Protein AF-A0A3C1WD73-F1 (afdb_monomer)

Radius of gyration: 11.68 Å; Cα contacts (8 Å, |Δi|>4): 63; chains: 1; bounding box: 25×26×28 Å

Secondary structure (DSSP, 8-state):
--TT-------TTT-HHHHHHHHHHHHHHHS---SS-EEEE-TTS-EEEEES---HHHHHHHH-

Foldseek 3Di:
DDPPDDDDDDDCVVCVVLVVVLQVVQCVVPVHGDPPKDFDADPVRHTPDIDHDDDPVRVVVVVD

Sequence (64 aa):
LNKHFISIKVDREIRPDVDATYMNVSQLINGSGGWPLNAVILPDGKAFFAGTYFPKPQLLDILS

pLDDT: mean 9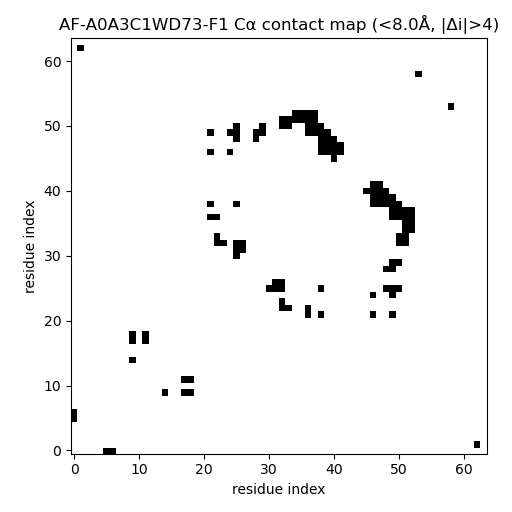2.71, std 4.92, range [67.31, 98.12]

Nearest PDB structures (foldseek):
  3ira-assembly1_A  TM=9.788E-01  e=3.363E-04  Methanosarcina mazei Go1

Mean predicted aligned error: 3.02 Å

Solvent-accessible surface area (backbone atoms only — not comparable to full-atom values): 4145 Å² total; per-residue (Å²): 132,62,98,88,57,88,86,81,89,81,56,50,89,84,36,50,70,61,43,53,55,52,40,52,49,11,27,72,76,65,76,47,66,60,79,60,69,44,72,48,61,48,99,89,67,52,68,85,44,50,43,47,83,64,60,69,69,60,45,50,65,77,71,107

Structure (mmCIF, N/CA/C/O backbone):
data_AF-A0A3C1WD73-F1
#
_entry.id   AF-A0A3C1WD73-F1
#
loop_
_atom_site.group_PDB
_atom_site.id
_atom_site.type_symbol
_atom_site.label_atom_id
_atom_site.label_alt_id
_atom_site.label_comp_id
_atom_site.label_asym_id
_a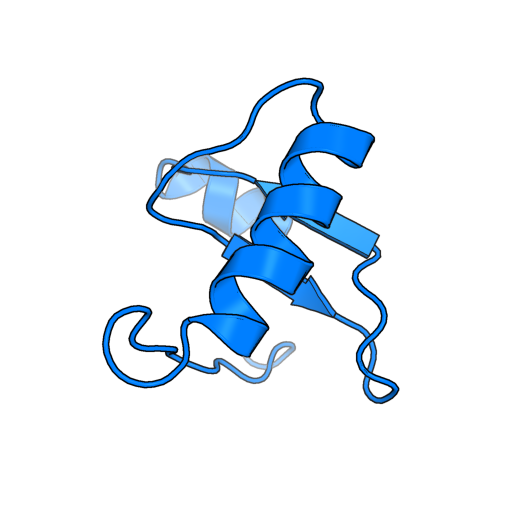tom_site.label_entity_id
_atom_site.label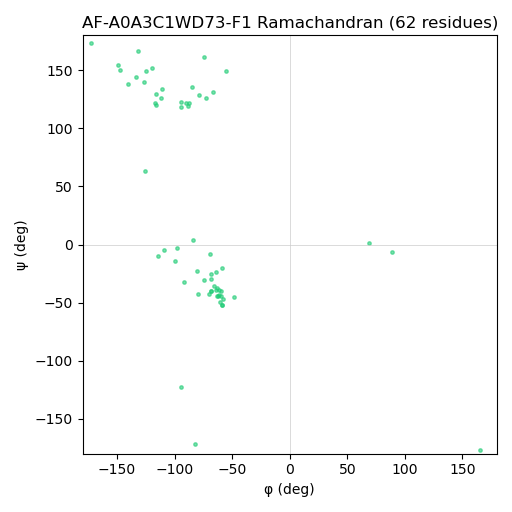_seq_id
_atom_site.pdbx_PDB_ins_code
_atom_site.Cartn_x
_atom_site.Cartn_y
_atom_site.Cartn_z
_atom_site.occupancy
_atom_site.B_iso_or_equiv
_atom_site.auth_seq_id
_atom_site.auth_comp_id
_atom_site.auth_asym_id
_atom_site.auth_atom_id
_atom_site.pdbx_PDB_model_num
ATOM 1 N N . LEU A 1 1 ? -1.348 -8.506 11.341 1.00 67.31 1 LEU A N 1
ATOM 2 C CA . LEU A 1 1 ? -2.604 -8.186 10.627 1.00 67.31 1 LEU A CA 1
ATOM 3 C C . LEU A 1 1 ? -3.646 -9.222 11.036 1.00 67.31 1 LEU A C 1
ATOM 5 O O . LEU A 1 1 ? -3.258 -10.330 11.382 1.00 67.31 1 LEU A O 1
ATOM 9 N N . ASN A 1 2 ? -4.910 -8.823 11.145 1.00 81.31 2 ASN A N 1
ATOM 10 C CA . ASN A 1 2 ? -5.972 -9.581 11.818 1.00 81.31 2 ASN A CA 1
ATOM 11 C C . ASN A 1 2 ? -6.599 -10.677 10.918 1.00 81.31 2 ASN A C 1
ATOM 13 O O . ASN A 1 2 ? -6.118 -10.940 9.821 1.00 81.31 2 ASN A O 1
ATOM 17 N N . LYS A 1 3 ? -7.694 -11.299 11.378 1.00 90.19 3 LYS A N 1
ATOM 18 C CA . LYS A 1 3 ? -8.426 -12.362 10.657 1.00 90.19 3 LYS A CA 1
ATOM 19 C C . LYS A 1 3 ? -9.180 -11.906 9.394 1.00 90.19 3 LYS A C 1
ATOM 21 O O . LYS A 1 3 ? -9.728 -12.753 8.698 1.00 90.19 3 LYS A O 1
AT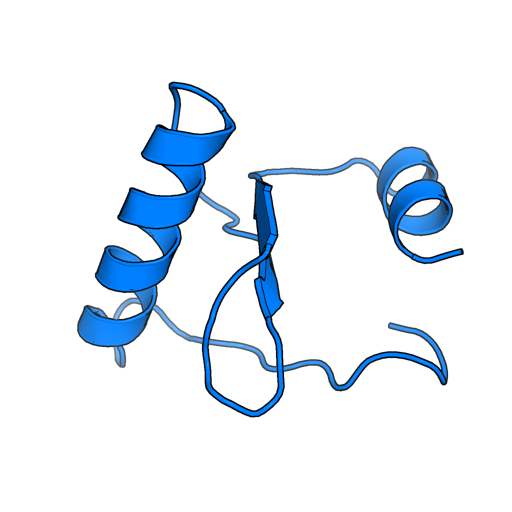OM 26 N N . HIS A 1 4 ? -9.259 -10.601 9.131 1.00 89.94 4 HIS A N 1
ATOM 27 C CA . HIS A 1 4 ? -10.064 -10.019 8.050 1.00 89.94 4 HIS A CA 1
ATOM 28 C C . HIS A 1 4 ? -9.246 -9.663 6.805 1.00 89.94 4 HIS A C 1
ATOM 30 O O . HIS A 1 4 ? -9.825 -9.453 5.744 1.00 89.94 4 HIS A O 1
ATOM 36 N N . PHE A 1 5 ? -7.914 -9.625 6.909 1.00 90.62 5 PHE A N 1
ATOM 37 C CA . PHE A 1 5 ? -7.038 -9.199 5.821 1.00 90.62 5 PHE A CA 1
ATOM 38 C C . PHE A 1 5 ? -5.958 -10.235 5.516 1.00 90.62 5 PHE A C 1
ATOM 40 O O . PHE A 1 5 ? -5.319 -10.780 6.417 1.00 90.62 5 PHE A O 1
ATOM 47 N N . ILE A 1 6 ? -5.683 -10.433 4.226 1.00 93.31 6 ILE A N 1
ATOM 48 C CA . ILE A 1 6 ? -4.518 -11.188 3.758 1.00 93.31 6 ILE A CA 1
ATOM 49 C C . ILE A 1 6 ? -3.350 -10.211 3.634 1.00 93.31 6 ILE A C 1
ATOM 51 O O . ILE A 1 6 ? -3.406 -9.243 2.882 1.00 93.31 6 ILE A O 1
ATOM 55 N N . SER A 1 7 ? -2.285 -10.454 4.398 1.00 93.62 7 SER A N 1
ATOM 56 C CA . SER A 1 7 ? -1.100 -9.590 4.391 1.00 93.62 7 SER A CA 1
ATOM 57 C C . SER A 1 7 ? -0.133 -10.018 3.306 1.00 93.62 7 SER A C 1
ATOM 59 O O . SER A 1 7 ? 0.363 -11.142 3.342 1.00 93.62 7 SER A O 1
ATOM 61 N N . ILE A 1 8 ? 0.185 -9.109 2.391 1.00 94.31 8 ILE A N 1
ATOM 62 C CA . ILE A 1 8 ? 1.171 -9.341 1.337 1.00 94.31 8 ILE A CA 1
ATOM 63 C C . ILE A 1 8 ? 2.318 -8.360 1.552 1.00 94.31 8 ILE A C 1
ATOM 65 O O . ILE A 1 8 ? 2.113 -7.146 1.560 1.00 94.31 8 ILE A O 1
ATOM 69 N N . LYS A 1 9 ? 3.531 -8.883 1.759 1.00 94.88 9 LYS A N 1
ATOM 70 C CA . LYS A 1 9 ? 4.738 -8.060 1.851 1.00 94.88 9 LYS A CA 1
ATOM 71 C C . LYS A 1 9 ? 5.395 -8.008 0.480 1.00 94.88 9 LYS A C 1
ATOM 73 O O . LYS A 1 9 ? 5.714 -9.046 -0.089 1.00 94.88 9 LYS A O 1
ATOM 78 N N . VAL A 1 10 ? 5.568 -6.799 -0.035 1.00 96.25 10 VAL A N 1
ATOM 79 C CA . VAL A 1 10 ? 6.178 -6.556 -1.341 1.00 96.25 10 VAL A CA 1
ATOM 80 C C . VAL A 1 10 ? 7.527 -5.889 -1.128 1.00 96.25 10 VAL A C 1
ATOM 82 O O . VAL A 1 10 ? 7.641 -4.953 -0.333 1.00 96.25 10 VAL A O 1
ATOM 85 N N . ASP A 1 11 ? 8.532 -6.392 -1.834 1.00 96.62 11 ASP A N 1
ATOM 86 C CA . ASP A 1 11 ? 9.833 -5.750 -1.963 1.00 96.62 11 ASP A CA 1
ATOM 87 C C . ASP A 1 11 ? 9.846 -4.908 -3.245 1.00 96.62 11 ASP A C 1
ATOM 89 O O . ASP A 1 11 ? 9.667 -5.439 -4.344 1.00 96.62 11 ASP A O 1
ATOM 93 N N . ARG A 1 12 ? 10.035 -3.593 -3.099 1.00 96.19 12 ARG A N 1
ATOM 94 C CA . ARG A 1 12 ? 10.014 -2.634 -4.214 1.00 96.19 12 ARG A CA 1
ATOM 95 C C . ARG A 1 12 ? 11.197 -2.789 -5.167 1.00 96.19 12 ARG A C 1
ATOM 97 O O . ARG A 1 12 ? 11.080 -2.404 -6.322 1.00 96.19 12 ARG A O 1
ATOM 104 N N . GLU A 1 13 ? 12.322 -3.328 -4.700 1.00 97.12 13 GLU A N 1
ATOM 105 C CA . GLU A 1 13 ? 13.505 -3.515 -5.548 1.00 97.12 13 GLU A CA 1
ATOM 106 C C . GLU A 1 13 ? 13.300 -4.690 -6.509 1.00 97.12 13 GLU A C 1
ATOM 108 O O . GLU A 1 13 ? 13.783 -4.669 -7.638 1.00 97.12 13 GLU A O 1
ATOM 113 N N . ILE A 1 14 ? 12.511 -5.683 -6.086 1.00 98.12 14 ILE A N 1
ATOM 114 C CA . ILE A 1 14 ? 12.178 -6.868 -6.885 1.00 98.12 14 ILE A CA 1
ATOM 115 C C . ILE A 1 14 ? 10.894 -6.667 -7.697 1.00 98.12 14 ILE A C 1
ATOM 117 O O . ILE A 1 14 ? 10.764 -7.214 -8.791 1.00 98.12 14 ILE A O 1
ATOM 121 N N . ARG A 1 15 ? 9.935 -5.891 -7.176 1.00 97.31 15 ARG A N 1
ATOM 122 C CA . ARG A 1 15 ? 8.639 -5.601 -7.814 1.00 97.31 15 ARG A CA 1
ATOM 123 C C . ARG A 1 15 ? 8.379 -4.094 -7.946 1.00 97.31 15 ARG A C 1
ATOM 125 O O . ARG A 1 15 ? 7.410 -3.588 -7.367 1.00 97.31 15 ARG A O 1
ATOM 132 N N . PRO A 1 16 ? 9.206 -3.364 -8.720 1.00 97.44 16 PRO A N 1
ATOM 133 C CA . PRO A 1 16 ? 9.010 -1.930 -8.946 1.00 97.44 16 PRO A CA 1
ATOM 134 C C . PRO A 1 16 ? 7.705 -1.626 -9.698 1.00 97.44 16 PRO A C 1
ATOM 136 O O . PRO A 1 16 ? 7.147 -0.542 -9.563 1.00 97.44 16 PRO A O 1
ATOM 139 N N . ASP A 1 17 ? 7.183 -2.593 -10.457 1.00 97.31 17 ASP A N 1
ATOM 140 C CA . ASP A 1 17 ? 5.893 -2.522 -11.148 1.00 97.31 17 ASP A CA 1
ATOM 141 C C . ASP A 1 17 ? 4.712 -2.404 -10.167 1.00 97.31 17 ASP A C 1
ATOM 143 O O . ASP A 1 17 ? 3.819 -1.568 -10.337 1.00 97.31 17 ASP A O 1
ATOM 147 N N . VAL A 1 18 ? 4.734 -3.211 -9.104 1.00 96.19 18 VAL A N 1
ATOM 148 C CA . VAL A 1 18 ? 3.711 -3.201 -8.050 1.00 96.19 18 VAL A CA 1
ATOM 149 C C . VAL A 1 18 ? 3.818 -1.925 -7.220 1.00 96.19 18 VAL A C 1
ATOM 151 O O . VAL A 1 18 ? 2.805 -1.289 -6.928 1.00 96.19 18 VAL A O 1
ATOM 154 N N . ASP A 1 19 ? 5.046 -1.531 -6.880 1.00 97.25 19 ASP A N 1
ATOM 155 C CA . ASP A 1 19 ? 5.326 -0.304 -6.137 1.00 97.25 19 ASP A CA 1
ATOM 156 C C . ASP A 1 19 ? 4.814 0.939 -6.876 1.00 97.25 19 ASP A C 1
ATOM 158 O O . ASP A 1 19 ? 4.010 1.688 -6.324 1.00 97.25 19 ASP A O 1
ATOM 162 N N . ALA A 1 20 ? 5.181 1.112 -8.151 1.00 96.75 20 ALA A N 1
ATOM 163 C CA . ALA A 1 20 ? 4.752 2.252 -8.959 1.00 96.75 20 ALA A CA 1
ATOM 164 C C . ALA A 1 20 ? 3.223 2.328 -9.092 1.00 96.75 20 ALA A C 1
ATOM 166 O O . ALA A 1 20 ? 2.638 3.408 -8.984 1.00 96.75 20 ALA A O 1
ATOM 167 N N . THR A 1 21 ? 2.564 1.179 -9.269 1.00 96.06 21 THR A N 1
ATOM 168 C CA . THR A 1 21 ? 1.101 1.103 -9.370 1.00 96.06 21 THR A CA 1
ATOM 169 C C . THR A 1 21 ? 0.430 1.667 -8.118 1.00 96.06 21 THR A C 1
ATOM 171 O O . THR A 1 21 ? -0.412 2.561 -8.214 1.00 96.06 21 THR A O 1
ATOM 174 N N . TYR A 1 22 ? 0.820 1.199 -6.931 1.00 96.88 22 TYR A N 1
ATOM 175 C CA . TYR A 1 22 ? 0.187 1.640 -5.686 1.00 96.88 22 TYR A CA 1
ATOM 176 C C . TYR A 1 22 ? 0.711 2.991 -5.182 1.00 96.88 22 TYR A C 1
ATOM 178 O O . TYR A 1 22 ? -0.010 3.699 -4.478 1.00 96.88 22 TYR A O 1
ATOM 186 N N . MET A 1 23 ? 1.915 3.402 -5.584 1.00 96.88 23 MET A N 1
ATOM 187 C CA . MET A 1 23 ? 2.422 4.755 -5.361 1.00 96.88 23 MET A CA 1
ATOM 188 C C . MET A 1 23 ? 1.548 5.783 -6.087 1.00 96.88 23 MET A C 1
ATOM 190 O O . MET A 1 23 ? 1.152 6.782 -5.485 1.00 96.88 23 MET A O 1
ATOM 194 N N . ASN A 1 24 ? 1.180 5.508 -7.342 1.00 95.50 24 ASN A N 1
ATOM 195 C CA . ASN A 1 24 ? 0.257 6.351 -8.102 1.00 95.50 24 ASN A CA 1
ATOM 196 C C . ASN A 1 24 ? -1.113 6.428 -7.423 1.00 95.50 24 ASN A C 1
ATOM 198 O O . ASN A 1 24 ? -1.660 7.516 -7.272 1.00 95.50 24 ASN A O 1
ATOM 202 N N . VAL A 1 25 ? -1.645 5.297 -6.946 1.00 95.06 25 VAL A N 1
ATOM 203 C CA . VAL A 1 25 ? -2.896 5.283 -6.167 1.00 95.06 25 VAL A CA 1
ATOM 204 C C . VAL A 1 25 ? -2.781 6.168 -4.924 1.00 95.06 25 VAL A C 1
ATOM 206 O O . VAL A 1 25 ? -3.674 6.969 -4.668 1.00 95.06 25 VAL A O 1
ATOM 209 N N . SER A 1 26 ? -1.688 6.060 -4.163 1.00 95.31 26 SER A N 1
ATOM 210 C CA . SER A 1 26 ? -1.475 6.877 -2.962 1.00 95.31 26 SER A CA 1
ATOM 211 C C . SER A 1 26 ? -1.466 8.370 -3.281 1.00 95.31 26 SER A C 1
ATOM 213 O O . SER A 1 26 ? -2.153 9.141 -2.614 1.00 95.31 26 SER A O 1
ATOM 215 N N . GLN A 1 27 ? -0.782 8.770 -4.356 1.00 95.12 27 GLN A N 1
ATOM 216 C CA . GLN A 1 27 ? -0.774 10.160 -4.815 1.00 95.12 27 GLN A CA 1
ATOM 217 C C . GLN A 1 27 ? -2.160 10.633 -5.269 1.00 95.12 27 GLN A C 1
ATOM 219 O O . GLN A 1 27 ? -2.536 11.762 -4.970 1.00 95.12 27 GLN A O 1
ATOM 224 N N . LEU A 1 28 ? -2.938 9.781 -5.944 1.00 93.69 28 LEU A N 1
ATOM 225 C CA . LEU A 1 28 ? -4.293 10.116 -6.390 1.00 93.69 28 LEU A CA 1
ATOM 226 C C . LEU A 1 28 ? -5.277 10.269 -5.222 1.00 93.69 28 LEU A C 1
ATOM 228 O O . LEU A 1 28 ? -6.114 11.166 -5.255 1.00 93.69 28 LEU A O 1
ATOM 232 N N . ILE A 1 29 ? -5.184 9.411 -4.201 1.00 90.44 29 ILE A N 1
ATOM 233 C CA . ILE A 1 29 ? -6.092 9.432 -3.042 1.00 90.44 29 ILE A CA 1
ATOM 234 C C . ILE A 1 29 ? -5.694 10.529 -2.045 1.00 90.44 29 ILE A C 1
ATOM 236 O O . ILE A 1 29 ? -6.559 11.241 -1.541 1.00 90.44 29 ILE A O 1
ATOM 240 N N . ASN A 1 30 ? -4.397 10.684 -1.763 1.00 89.88 30 ASN A N 1
ATOM 241 C CA . ASN A 1 30 ? -3.903 11.525 -0.665 1.00 89.88 30 ASN A CA 1
ATOM 242 C C . ASN A 1 30 ? -3.211 12.818 -1.122 1.00 89.88 30 ASN A C 1
ATOM 244 O O . ASN A 1 30 ? -2.745 13.587 -0.281 1.00 89.88 30 ASN A O 1
ATOM 248 N N . GLY A 1 31 ? -3.032 13.032 -2.430 1.00 91.88 31 GLY A N 1
ATOM 249 C CA . GLY A 1 31 ? -2.236 14.139 -2.980 1.00 91.88 31 GLY A CA 1
ATOM 250 C C . GLY A 1 31 ? -0.727 14.022 -2.723 1.00 91.88 31 GLY A C 1
ATOM 251 O O . GLY A 1 31 ? 0.041 14.904 -3.100 1.00 91.88 31 GLY A O 1
ATOM 252 N N . SER A 1 32 ? -0.283 12.950 -2.067 1.00 91.88 32 SER A N 1
ATOM 253 C CA . SER A 1 32 ? 1.111 12.697 -1.717 1.00 91.88 32 SER A CA 1
ATOM 254 C C . SER A 1 32 ? 1.393 11.197 -1.697 1.00 91.88 32 SER A C 1
ATOM 256 O O . SER A 1 32 ? 0.495 10.379 -1.511 1.00 91.88 32 SER A O 1
ATOM 258 N N . GLY A 1 33 ? 2.652 10.833 -1.920 1.00 93.69 33 GLY A N 1
ATOM 259 C CA . GLY A 1 33 ? 3.114 9.451 -1.914 1.00 93.69 33 GLY A CA 1
ATOM 260 C C . GLY A 1 33 ? 4.374 9.295 -1.073 1.00 93.69 33 GLY A C 1
ATOM 261 O O . GLY A 1 33 ? 5.012 10.276 -0.693 1.00 93.69 33 GLY A O 1
ATOM 262 N N . GLY A 1 34 ? 4.736 8.053 -0.769 1.00 95.12 34 GLY A N 1
ATOM 263 C CA . GLY A 1 34 ? 5.953 7.755 -0.027 1.00 95.12 34 GLY A CA 1
ATOM 264 C C . GLY A 1 34 ? 5.988 6.333 0.510 1.00 95.12 34 GLY A C 1
ATOM 265 O O . GLY A 1 34 ? 5.077 5.537 0.283 1.00 95.12 34 GLY A O 1
ATOM 266 N N . TRP A 1 35 ? 7.053 6.038 1.249 1.00 95.88 35 TRP A N 1
ATOM 267 C CA . TRP A 1 35 ? 7.272 4.750 1.898 1.00 95.88 35 TRP A CA 1
ATOM 268 C C . TRP A 1 35 ? 7.371 4.923 3.421 1.00 95.88 35 TRP A C 1
ATOM 270 O O . TRP A 1 35 ? 7.827 5.974 3.873 1.00 95.88 35 TRP A O 1
ATOM 280 N N . PRO A 1 36 ? 7.001 3.911 4.227 1.00 94.44 36 PRO A N 1
ATOM 281 C CA . PRO A 1 36 ? 6.441 2.618 3.825 1.00 94.44 36 PRO A CA 1
ATOM 282 C C . PRO A 1 36 ? 5.053 2.775 3.198 1.00 94.44 36 PRO A C 1
ATOM 284 O O . PRO A 1 36 ? 4.210 3.467 3.753 1.00 94.44 36 PRO A O 1
ATOM 287 N N . LEU A 1 37 ? 4.837 2.147 2.042 1.00 96.19 37 LEU A N 1
ATOM 288 C CA . LEU A 1 37 ? 3.579 2.220 1.305 1.00 96.19 37 LEU A CA 1
A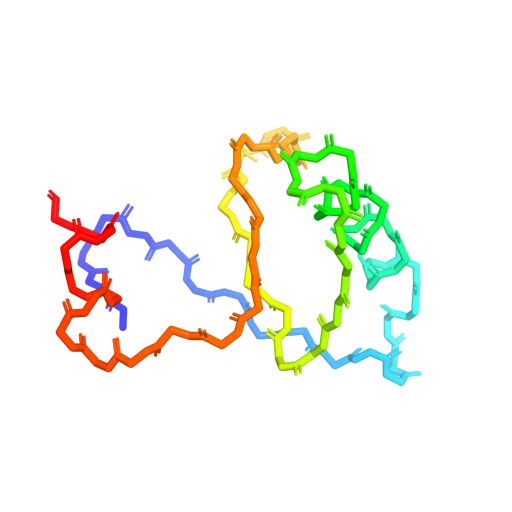TOM 289 C C . LEU A 1 37 ? 2.653 1.093 1.771 1.00 96.19 37 LEU A C 1
ATOM 291 O O . LEU A 1 37 ? 3.011 -0.083 1.693 1.00 96.19 37 LEU A O 1
AT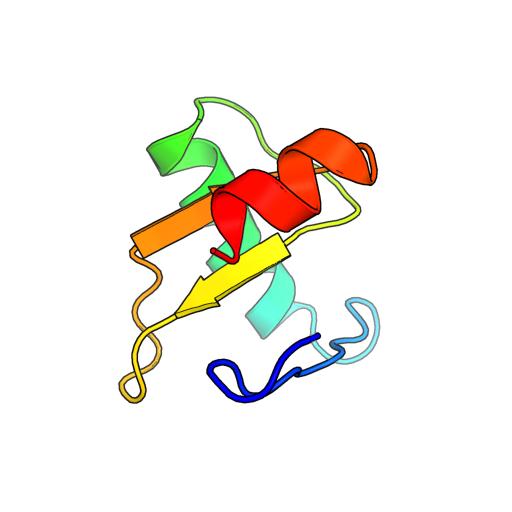OM 295 N N . ASN A 1 38 ? 1.472 1.456 2.256 1.00 94.75 38 ASN A N 1
ATOM 296 C CA . ASN A 1 38 ? 0.419 0.535 2.660 1.00 94.75 38 ASN A CA 1
ATOM 297 C C . ASN A 1 38 ? -0.793 0.752 1.753 1.00 94.75 38 ASN A C 1
ATOM 299 O O . ASN A 1 38 ? -1.250 1.881 1.604 1.00 94.75 38 ASN A O 1
ATOM 303 N N . ALA A 1 39 ? -1.327 -0.318 1.170 1.00 94.44 39 ALA A N 1
ATOM 304 C CA . ALA A 1 39 ? -2.528 -0.272 0.345 1.00 94.44 39 ALA A CA 1
ATOM 305 C C . ALA A 1 39 ? -3.485 -1.400 0.736 1.00 94.44 39 ALA A C 1
ATOM 307 O O . ALA A 1 39 ? -3.044 -2.501 1.072 1.00 94.44 39 ALA A O 1
ATOM 308 N N . VAL A 1 40 ? -4.788 -1.124 0.676 1.00 93.81 40 VAL A N 1
ATOM 309 C CA . VAL A 1 40 ? -5.834 -2.145 0.795 1.00 93.81 40 VAL A CA 1
ATOM 310 C C . VAL A 1 40 ? -6.517 -2.277 -0.556 1.00 93.81 40 VAL A C 1
ATOM 312 O O . VAL A 1 40 ? -6.950 -1.289 -1.161 1.00 93.81 40 VAL A O 1
ATOM 315 N N . ILE A 1 41 ? -6.558 -3.516 -1.036 1.00 94.88 41 ILE A N 1
ATOM 316 C CA . ILE A 1 41 ? -6.967 -3.852 -2.393 1.00 94.88 41 ILE A CA 1
ATOM 317 C C . ILE A 1 41 ? -8.094 -4.873 -2.379 1.00 94.88 41 ILE A C 1
ATOM 319 O O . ILE A 1 41 ? -8.187 -5.717 -1.486 1.00 94.88 41 ILE A O 1
ATOM 323 N N . LEU A 1 42 ? -8.940 -4.796 -3.396 1.00 94.94 42 LEU A N 1
ATOM 324 C CA . LEU A 1 42 ? -9.903 -5.833 -3.718 1.00 94.94 42 LEU A CA 1
ATOM 325 C C . LEU A 1 42 ? -9.192 -7.032 -4.371 1.00 94.94 42 LEU A C 1
ATOM 327 O O . LEU A 1 42 ? -8.087 -6.879 -4.903 1.00 94.94 42 LEU A O 1
ATOM 331 N N . PRO A 1 43 ? -9.820 -8.224 -4.394 1.00 94.88 43 PRO A N 1
ATOM 332 C CA . PRO A 1 43 ? -9.242 -9.406 -5.038 1.00 94.88 43 PRO A CA 1
ATOM 333 C C . PRO A 1 43 ? -8.939 -9.242 -6.536 1.00 94.88 43 PRO A C 1
ATOM 335 O O . PRO A 1 43 ? -8.126 -9.988 -7.072 1.00 94.88 43 PRO A O 1
ATOM 338 N N . ASP A 1 44 ? -9.565 -8.271 -7.210 1.00 94.94 44 ASP A N 1
ATOM 339 C CA . ASP A 1 44 ? -9.299 -7.925 -8.614 1.00 94.94 44 ASP A CA 1
ATOM 340 C C . ASP A 1 44 ? -8.103 -6.966 -8.795 1.00 94.94 44 ASP A C 1
ATOM 342 O O . ASP A 1 44 ? -7.814 -6.535 -9.910 1.00 94.94 44 ASP A O 1
ATOM 346 N N . GLY A 1 45 ? -7.402 -6.626 -7.707 1.00 91.62 45 GLY A N 1
ATOM 347 C CA . GLY A 1 45 ? -6.202 -5.790 -7.702 1.00 91.62 45 GLY A CA 1
ATOM 348 C C . GLY A 1 45 ? -6.466 -4.290 -7.565 1.00 91.62 45 GLY A C 1
ATOM 349 O O . GLY A 1 45 ? -5.511 -3.528 -7.381 1.00 91.62 45 GLY A O 1
ATOM 350 N N . LYS A 1 46 ? -7.731 -3.845 -7.601 1.00 93.56 46 LYS A N 1
ATOM 351 C CA . LYS A 1 46 ? -8.074 -2.425 -7.443 1.00 93.56 46 LYS A CA 1
ATOM 352 C C . LYS A 1 46 ? -7.892 -1.984 -5.998 1.00 93.56 46 LYS A C 1
ATOM 354 O O . LYS A 1 46 ? -8.467 -2.567 -5.081 1.00 93.56 46 LYS A O 1
ATOM 359 N N . ALA A 1 47 ? -7.124 -0.922 -5.802 1.00 93.88 47 ALA A N 1
ATOM 360 C CA . ALA A 1 47 ? -6.958 -0.298 -4.499 1.00 93.88 47 ALA A CA 1
ATOM 361 C C . ALA A 1 47 ? -8.081 0.704 -4.223 1.00 93.88 47 ALA A C 1
ATOM 363 O O . ALA A 1 47 ? -8.419 1.514 -5.084 1.00 93.88 47 ALA A O 1
ATOM 364 N N . PHE A 1 48 ? -8.621 0.667 -3.007 1.00 90.88 48 PHE A N 1
ATOM 365 C CA . PHE A 1 48 ? -9.575 1.668 -2.507 1.00 90.88 48 PHE A CA 1
ATOM 366 C C . PHE A 1 48 ? -9.009 2.478 -1.335 1.00 90.88 48 PHE A C 1
ATOM 368 O O . PHE A 1 48 ? -9.592 3.476 -0.926 1.00 90.88 48 PHE A O 1
ATOM 375 N N . PHE A 1 49 ? -7.866 2.052 -0.801 1.00 92.38 49 PHE A N 1
ATOM 376 C CA . PHE A 1 49 ? -7.127 2.750 0.235 1.00 92.38 49 PHE A CA 1
ATOM 377 C C . PHE A 1 49 ? -5.637 2.642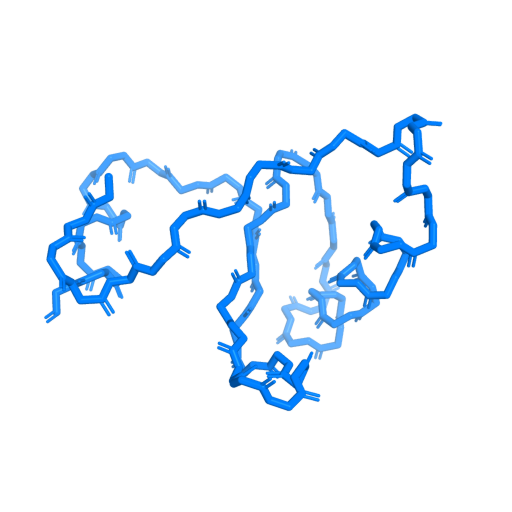 -0.065 1.00 92.38 49 PHE A C 1
ATOM 379 O O . PHE A 1 49 ? -5.142 1.569 -0.420 1.00 92.38 49 PHE A O 1
ATOM 386 N N . ALA A 1 50 ? -4.919 3.739 0.127 1.00 94.50 50 ALA A N 1
ATOM 387 C CA . ALA A 1 50 ? -3.469 3.771 0.112 1.00 94.50 50 ALA A CA 1
ATOM 388 C C . ALA A 1 50 ? -2.990 4.843 1.088 1.00 94.50 50 ALA A C 1
ATOM 390 O O . ALA A 1 50 ? -3.679 5.836 1.300 1.00 94.50 50 ALA A O 1
ATOM 391 N N . GLY A 1 51 ? -1.821 4.655 1.682 1.00 92.88 51 GLY A N 1
ATOM 392 C CA . GLY A 1 51 ? -1.219 5.624 2.586 1.00 92.88 51 GLY A CA 1
ATOM 393 C C . GLY A 1 51 ? 0.194 5.231 2.979 1.00 92.88 51 GLY A C 1
ATOM 394 O O . GLY A 1 51 ? 0.682 4.159 2.618 1.00 92.88 51 GLY A O 1
ATOM 395 N N . THR A 1 52 ? 0.872 6.125 3.689 1.00 93.56 52 THR A N 1
ATOM 396 C CA . THR A 1 52 ? 2.273 5.934 4.063 1.00 93.56 52 THR A CA 1
ATOM 397 C C . THR A 1 52 ? 2.388 5.319 5.461 1.00 93.56 52 THR A C 1
ATOM 399 O O . THR A 1 52 ? 1.862 4.234 5.718 1.00 93.56 52 THR A O 1
ATOM 402 N N . TYR A 1 53 ? 3.087 5.982 6.380 1.00 92.44 53 TYR A N 1
ATOM 403 C CA . TYR A 1 53 ? 3.297 5.494 7.732 1.00 92.44 53 TYR A CA 1
ATOM 404 C C . TYR A 1 53 ? 2.070 5.740 8.616 1.00 92.44 53 TYR A C 1
ATOM 406 O O . TYR A 1 53 ? 1.615 6.872 8.755 1.00 92.44 53 TYR A O 1
ATOM 414 N N . PHE A 1 54 ? 1.607 4.682 9.283 1.00 90.25 54 PHE A N 1
ATOM 415 C CA . PHE A 1 54 ? 0.552 4.743 10.291 1.00 90.25 54 PHE A CA 1
ATOM 416 C C . PHE A 1 54 ? 1.102 4.304 11.656 1.00 90.25 54 PHE A C 1
ATOM 418 O O . PHE A 1 54 ? 1.580 3.171 11.787 1.00 90.25 54 PHE A O 1
ATOM 425 N N . PRO A 1 55 ? 1.022 5.151 12.698 1.00 93.69 55 PRO A N 1
ATOM 426 C CA . PRO A 1 55 ? 1.242 4.736 14.077 1.00 93.69 55 PRO A CA 1
ATOM 427 C C . PRO A 1 55 ? 0.314 3.581 14.473 1.00 93.69 55 PRO A C 1
ATOM 429 O O . PRO A 1 55 ? -0.824 3.500 14.014 1.00 93.69 55 PRO A O 1
ATOM 432 N N . LYS A 1 56 ? 0.768 2.716 15.388 1.00 91.00 56 LYS A N 1
ATOM 433 C CA . LYS A 1 56 ? 0.031 1.509 15.808 1.00 91.00 56 LYS A CA 1
ATOM 434 C C . LYS A 1 56 ? -1.448 1.754 16.168 1.00 91.00 56 LYS A C 1
ATOM 436 O O . LYS A 1 56 ? -2.255 0.953 15.709 1.00 91.00 56 LYS A O 1
ATOM 441 N N . PRO A 1 57 ? -1.829 2.791 16.943 1.00 92.19 57 PRO A N 1
ATOM 442 C CA . PRO A 1 57 ? -3.240 3.035 17.251 1.00 92.19 57 PRO A CA 1
ATOM 443 C C . PRO A 1 57 ? -4.068 3.299 15.989 1.00 92.19 57 PRO A C 1
ATOM 445 O O . PRO A 1 57 ? -5.032 2.590 15.739 1.00 92.19 57 PRO A O 1
ATOM 448 N N . GLN A 1 58 ? -3.602 4.208 15.128 1.00 90.12 58 GLN A N 1
ATOM 449 C CA . GLN A 1 58 ? -4.280 4.542 13.872 1.00 90.12 58 GLN A CA 1
ATOM 450 C C . GLN A 1 58 ? -4.384 3.333 12.939 1.00 90.12 58 GLN A C 1
ATOM 452 O O . GLN A 1 58 ? -5.407 3.125 12.300 1.00 90.12 58 GLN A O 1
ATOM 457 N N . LEU A 1 59 ? -3.334 2.508 12.874 1.00 88.38 59 LEU A N 1
ATOM 458 C CA . LEU A 1 59 ? -3.362 1.291 12.072 1.00 88.38 59 LEU A CA 1
ATOM 459 C C . LEU A 1 59 ? -4.424 0.302 12.572 1.00 88.38 59 LEU A C 1
ATOM 461 O O . LEU A 1 59 ? -5.045 -0.372 11.760 1.00 88.38 59 LEU A O 1
ATOM 465 N N . LEU A 1 60 ? -4.625 0.186 13.886 1.00 87.81 60 LEU A N 1
ATOM 466 C CA . LEU A 1 60 ? -5.667 -0.682 14.435 1.00 87.81 60 LEU A CA 1
ATOM 467 C C . LEU A 1 60 ? -7.065 -0.151 14.112 1.00 87.81 60 LEU A C 1
ATOM 469 O O . LEU A 1 60 ? -7.907 -0.958 13.736 1.00 87.81 60 LEU A O 1
ATOM 473 N N . ASP A 1 61 ? -7.267 1.166 14.174 1.00 87.50 61 ASP A N 1
ATOM 474 C CA . ASP A 1 61 ? -8.542 1.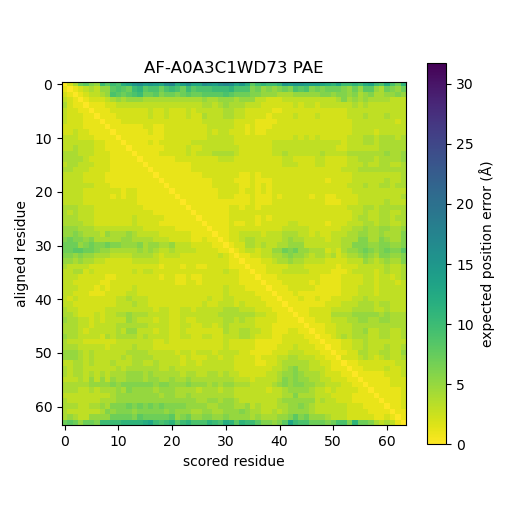809 13.830 1.00 87.50 61 ASP A CA 1
ATOM 475 C C . ASP A 1 61 ? -8.884 1.653 12.336 1.00 87.50 61 ASP A C 1
ATOM 477 O O . ASP A 1 61 ? -10.036 1.460 11.968 1.00 87.50 61 ASP A O 1
ATOM 481 N N . ILE A 1 62 ? -7.883 1.687 11.449 1.00 84.25 62 ILE A N 1
ATOM 482 C CA . ILE A 1 62 ? -8.079 1.444 10.006 1.00 84.25 62 ILE A CA 1
ATOM 483 C C . ILE A 1 62 ? -8.458 -0.019 9.727 1.00 84.25 62 ILE A C 1
ATOM 485 O O . ILE A 1 62 ? -9.115 -0.318 8.731 1.00 84.25 62 ILE A O 1
ATOM 489 N N . LEU A 1 63 ? -7.997 -0.945 10.570 1.00 83.50 63 LEU A N 1
ATOM 490 C CA . LEU A 1 63 ? -8.162 -2.385 10.370 1.00 83.50 63 LEU A CA 1
ATOM 491 C C . LEU A 1 63 ? -9.338 -2.986 11.158 1.00 83.50 63 LEU A C 1
ATOM 493 O O . LEU A 1 63 ? -9.547 -4.200 11.051 1.00 83.50 63 LEU A O 1
ATOM 497 N N . SER A 1 64 ? -10.039 -2.194 11.972 1.00 80.75 64 SER A N 1
ATOM 498 C CA . SER A 1 64 ? -11.211 -2.608 12.757 1.00 80.75 64 SER A CA 1
ATOM 499 C C . SER A 1 64 ? -12.494 -2.531 11.945 1.00 80.75 64 SE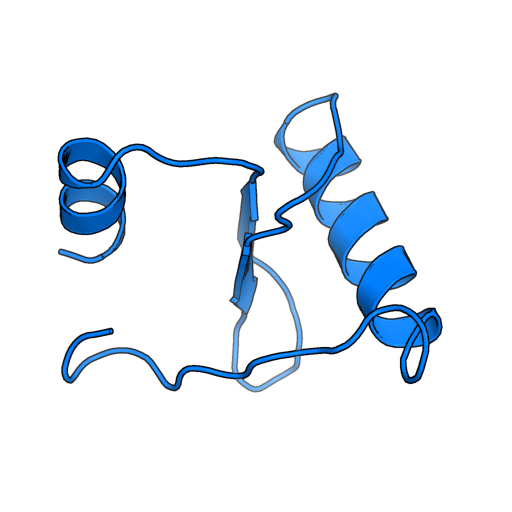R A C 1
ATOM 501 O O . SER A 1 64 ? -13.260 -3.518 12.000 1.00 80.75 64 SER A O 1
#